Protein AF-A0A8X9ADT1-F1 (afdb_monomer)

Structure (mmCIF, N/CA/C/O backbone):
data_AF-A0A8X9ADT1-F1
#
_entry.id   AF-A0A8X9ADT1-F1
#
loop_
_atom_site.group_PDB
_atom_site.id
_atom_site.type_symbol
_atom_site.label_atom_id
_atom_site.label_alt_id
_atom_site.label_comp_id
_atom_site.label_asym_id
_atom_site.label_entity_id
_atom_site.label_seq_id
_atom_site.pdbx_PDB_ins_code
_atom_site.Cartn_x
_atom_site.Cartn_y
_atom_site.Cartn_z
_atom_site.occupancy
_atom_site.B_iso_or_equiv
_atom_site.auth_seq_id
_atom_site.auth_comp_id
_atom_site.auth_asym_id
_atom_site.auth_atom_id
_atom_site.pdbx_PDB_model_num
ATOM 1 N N . MET A 1 1 ? -5.779 -5.526 12.006 1.00 94.25 1 MET A N 1
ATOM 2 C CA . MET A 1 1 ? -5.711 -5.782 10.552 1.00 94.25 1 MET A CA 1
ATOM 3 C C . MET A 1 1 ? -4.322 -5.422 10.062 1.00 94.25 1 MET A C 1
ATOM 5 O O . MET A 1 1 ? -3.816 -4.389 10.478 1.00 94.25 1 MET A O 1
ATOM 9 N N . ILE A 1 2 ? -3.731 -6.243 9.190 1.00 95.69 2 ILE A N 1
ATOM 10 C CA . ILE A 1 2 ? -2.419 -5.974 8.592 1.00 95.69 2 ILE A CA 1
ATOM 11 C C . ILE A 1 2 ? -2.561 -5.858 7.068 1.00 95.69 2 ILE A C 1
ATOM 13 O O . ILE A 1 2 ? -2.867 -6.837 6.391 1.00 95.69 2 ILE A O 1
ATOM 17 N N . ASN A 1 3 ? -2.313 -4.667 6.529 1.00 94.44 3 ASN A N 1
ATOM 18 C CA . ASN A 1 3 ? -2.196 -4.401 5.098 1.00 94.44 3 ASN A CA 1
ATOM 19 C C . ASN A 1 3 ? -0.755 -4.666 4.642 1.00 94.44 3 ASN A C 1
ATOM 21 O O . ASN A 1 3 ? 0.073 -3.756 4.609 1.00 94.44 3 ASN A O 1
ATOM 25 N N . ASN A 1 4 ? -0.453 -5.922 4.309 1.00 93.25 4 ASN A N 1
ATOM 26 C CA . ASN A 1 4 ? 0.884 -6.327 3.857 1.00 93.25 4 ASN A CA 1
ATOM 27 C C . ASN A 1 4 ? 0.979 -6.612 2.350 1.00 93.25 4 ASN A C 1
ATOM 29 O O . ASN A 1 4 ? 2.075 -6.599 1.794 1.00 93.25 4 ASN A O 1
ATOM 33 N N . ALA A 1 5 ? -0.144 -6.889 1.682 1.00 92.50 5 ALA A N 1
ATOM 34 C CA . ALA A 1 5 ? -0.134 -7.217 0.261 1.00 92.50 5 ALA A CA 1
ATOM 35 C C . ALA A 1 5 ? 0.492 -6.079 -0.562 1.00 92.50 5 ALA A C 1
ATOM 37 O O . ALA A 1 5 ? 0.149 -4.908 -0.393 1.00 92.50 5 ALA A O 1
ATOM 38 N N . GLY A 1 6 ? 1.418 -6.429 -1.454 1.00 90.56 6 GLY A N 1
ATOM 39 C CA . GLY A 1 6 ? 2.051 -5.470 -2.345 1.00 90.56 6 GLY A CA 1
ATOM 40 C C . GLY A 1 6 ? 2.839 -6.124 -3.477 1.00 90.56 6 GLY A C 1
ATOM 41 O O . GLY A 1 6 ? 3.278 -7.266 -3.365 1.00 90.56 6 GLY A O 1
ATOM 42 N N . VAL A 1 7 ? 3.016 -5.390 -4.575 1.00 92.06 7 VAL A N 1
ATOM 43 C CA . VAL A 1 7 ? 3.737 -5.815 -5.782 1.00 92.06 7 VAL A CA 1
ATOM 44 C C . VAL A 1 7 ? 4.761 -4.758 -6.206 1.00 92.06 7 VAL A C 1
ATOM 46 O O . VAL A 1 7 ? 4.452 -3.568 -6.236 1.00 92.06 7 VAL A O 1
ATOM 49 N N . GLY A 1 8 ? 5.980 -5.204 -6.538 1.00 82.25 8 GLY A N 1
ATOM 50 C CA . GLY A 1 8 ? 7.114 -4.347 -6.933 1.00 82.25 8 GLY A CA 1
ATOM 51 C C . GLY A 1 8 ? 7.228 -4.039 -8.432 1.00 82.25 8 GLY A C 1
ATOM 52 O O . GLY A 1 8 ? 7.910 -3.093 -8.803 1.00 82.25 8 GLY A O 1
ATOM 53 N N . GLY A 1 9 ? 6.524 -4.800 -9.284 1.00 79.44 9 GLY A N 1
ATOM 54 C CA . GLY A 1 9 ? 6.567 -4.705 -10.757 1.00 79.44 9 GLY A CA 1
ATOM 55 C C . GLY A 1 9 ? 7.970 -4.763 -11.352 1.00 79.44 9 GLY A C 1
ATOM 56 O O . GLY A 1 9 ? 8.820 -5.479 -10.830 1.00 79.44 9 GLY A O 1
ATOM 57 N N . SER A 1 10 ? 8.170 -4.112 -12.496 1.00 76.19 10 SER A N 1
ATOM 58 C CA . SER A 1 10 ? 9.420 -4.174 -13.247 1.00 76.19 10 SER A CA 1
ATOM 59 C C . SER A 1 10 ? 10.490 -3.272 -12.628 1.00 76.19 10 SER A C 1
ATOM 61 O O . SER A 1 10 ? 10.200 -2.240 -12.020 1.00 76.19 10 SER A O 1
ATOM 63 N N . ASN A 1 11 ? 11.760 -3.623 -12.846 1.00 76.31 11 ASN A N 1
ATOM 64 C CA . ASN A 1 11 ? 12.912 -2.819 -12.425 1.00 76.31 11 ASN A CA 1
ATOM 65 C C . ASN A 1 11 ? 13.149 -1.590 -13.334 1.00 76.31 11 ASN A C 1
ATOM 67 O O . ASN A 1 11 ? 14.279 -1.125 -13.486 1.00 76.31 11 ASN A O 1
ATOM 71 N N . GLN A 1 12 ? 12.099 -1.067 -13.976 1.00 81.69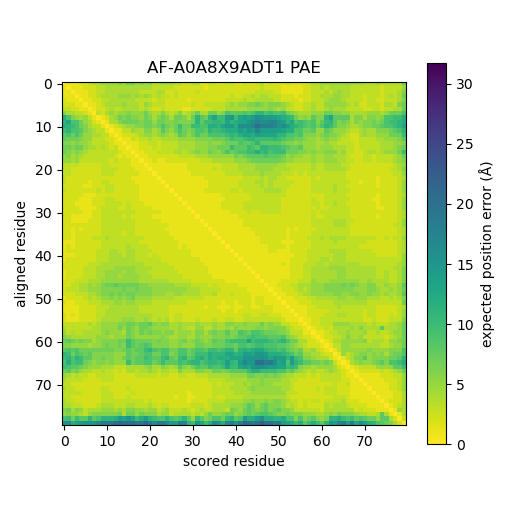 12 GLN A N 1
ATOM 72 C CA . GLN A 1 12 ? 12.188 0.111 -14.828 1.00 81.69 12 GLN A CA 1
ATOM 73 C C . GLN A 1 12 ? 12.272 1.378 -13.972 1.00 81.69 12 GLN A C 1
ATOM 75 O O . GLN A 1 12 ? 11.281 1.869 -13.432 1.00 81.69 12 GLN A O 1
ATOM 80 N N . LEU A 1 13 ? 13.483 1.917 -13.862 1.00 82.88 13 LEU A N 1
ATOM 81 C CA . LEU A 1 13 ? 13.749 3.131 -13.092 1.00 82.88 13 LEU A CA 1
ATOM 82 C C . LEU A 1 13 ? 13.427 4.410 -13.874 1.00 82.88 13 LEU A C 1
ATOM 84 O O . LEU A 1 13 ? 13.244 5.458 -13.268 1.00 82.88 13 LEU A O 1
ATOM 88 N N . LYS A 1 14 ? 13.349 4.350 -15.211 1.00 86.44 14 LYS A N 1
ATOM 89 C CA . LYS A 1 14 ? 13.065 5.525 -16.044 1.00 86.44 14 LYS A CA 1
ATOM 90 C C . LYS A 1 14 ? 11.567 5.684 -16.266 1.00 86.44 14 LYS A C 1
ATOM 92 O O . LYS A 1 14 ? 10.934 4.792 -16.824 1.00 86.44 14 LYS A O 1
ATOM 97 N N . ILE A 1 15 ? 11.030 6.865 -15.959 1.00 87.19 15 ILE A N 1
ATOM 98 C CA . ILE A 1 15 ? 9.604 7.173 -16.150 1.00 87.19 15 ILE A CA 1
ATOM 99 C C . ILE A 1 15 ? 9.105 6.906 -17.577 1.00 87.19 15 ILE A C 1
ATOM 101 O O . ILE A 1 15 ? 8.018 6.368 -17.752 1.00 87.19 15 ILE A O 1
ATOM 105 N N . VAL A 1 16 ? 9.923 7.205 -18.591 1.00 91.12 16 VAL A N 1
ATOM 106 C CA . VAL A 1 16 ? 9.572 7.019 -20.011 1.00 91.12 16 VAL A CA 1
ATOM 107 C C . VAL A 1 16 ? 9.355 5.556 -20.401 1.00 91.12 16 VAL A C 1
ATOM 109 O O . VAL A 1 16 ? 8.695 5.284 -21.396 1.00 91.12 16 VAL A O 1
ATOM 112 N N . GLY A 1 17 ? 9.912 4.612 -19.639 1.00 87.00 17 GLY A N 1
ATOM 113 C CA . GLY A 1 17 ? 9.736 3.181 -19.877 1.00 87.00 17 GLY A CA 1
ATOM 114 C C . GLY A 1 17 ? 8.613 2.555 -19.053 1.00 87.00 17 GLY A C 1
ATOM 115 O O . GLY A 1 17 ? 8.342 1.366 -19.216 1.00 87.00 17 GLY A O 1
ATOM 116 N N . THR A 1 1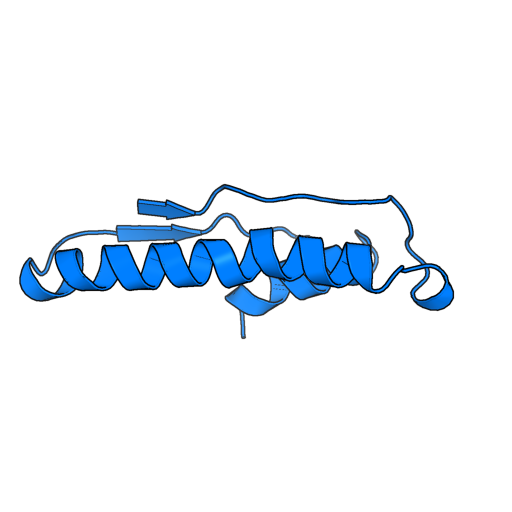8 ? 7.990 3.307 -18.143 1.00 88.44 18 THR A N 1
ATOM 117 C CA . THR A 1 18 ? 6.941 2.787 -17.263 1.00 88.44 18 THR A CA 1
ATOM 118 C C . THR A 1 18 ? 5.642 2.639 -18.040 1.00 88.44 18 THR A C 1
ATOM 120 O O . THR A 1 18 ? 5.047 3.621 -18.483 1.00 88.44 18 THR A O 1
ATOM 123 N N . GLN A 1 19 ? 5.156 1.407 -18.168 1.00 91.06 19 GLN A N 1
ATOM 124 C CA . GLN A 1 19 ? 3.860 1.157 -18.788 1.00 91.06 19 GLN A CA 1
ATOM 125 C C . GLN A 1 19 ? 2.719 1.585 -17.859 1.00 91.06 19 GLN A C 1
ATOM 127 O O . GLN A 1 19 ? 2.718 1.285 -16.664 1.00 91.06 19 GLN A O 1
ATOM 132 N N . LEU A 1 20 ? 1.691 2.225 -18.424 1.00 92.62 20 LEU A N 1
ATOM 133 C CA . LEU A 1 20 ? 0.515 2.659 -17.663 1.00 92.62 20 LEU A CA 1
ATOM 134 C C . LEU A 1 20 ? -0.209 1.487 -16.981 1.00 92.62 20 LEU A C 1
ATOM 136 O O . LEU A 1 20 ? -0.714 1.634 -15.871 1.00 92.62 20 LEU A O 1
ATOM 140 N N . SER A 1 21 ? -0.260 0.326 -17.634 1.00 93.25 21 SER A N 1
ATOM 141 C CA . SER A 1 21 ? -0.853 -0.897 -17.081 1.00 93.25 21 SER A CA 1
ATOM 142 C C . SER A 1 21 ? -0.134 -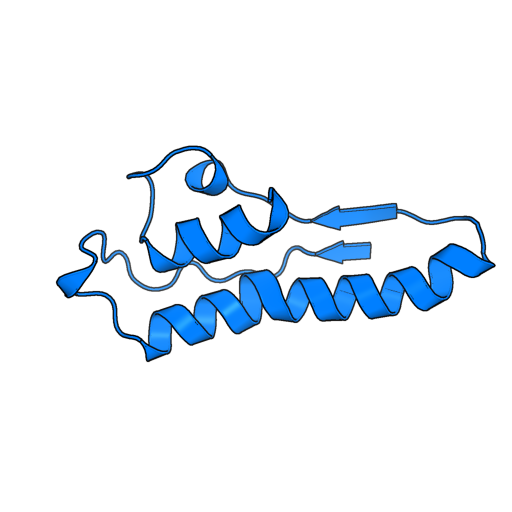1.359 -15.813 1.00 93.25 21 SER A C 1
ATOM 144 O O . SER A 1 21 ? -0.778 -1.735 -14.835 1.00 93.25 21 SER A O 1
ATOM 146 N N . GLU A 1 22 ? 1.195 -1.280 -15.799 1.00 90.88 22 GLU A N 1
ATOM 147 C CA . GLU A 1 22 ? 2.008 -1.627 -14.640 1.00 90.88 22 GLU A CA 1
ATOM 148 C C . GLU A 1 22 ? 1.792 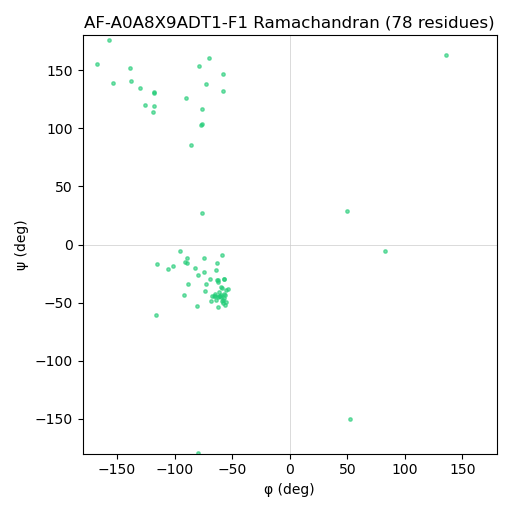-0.641 -13.492 1.00 90.88 22 GLU A C 1
ATOM 150 O O . GLU A 1 22 ? 1.579 -1.068 -12.356 1.00 90.88 22 GLU A O 1
ATOM 155 N N . PHE A 1 23 ? 1.770 0.660 -13.798 1.00 92.12 23 PHE A N 1
ATOM 156 C CA . PHE A 1 23 ? 1.464 1.701 -12.820 1.00 92.12 23 PHE A CA 1
ATOM 157 C C . PHE A 1 23 ? 0.102 1.470 -12.159 1.00 92.12 23 PHE A C 1
ATOM 159 O O . PHE A 1 23 ? 0.014 1.400 -10.934 1.00 92.12 23 PHE A O 1
ATOM 166 N N . LYS A 1 24 ? -0.949 1.277 -12.967 1.00 94.75 24 LYS A N 1
ATOM 167 C CA . LYS A 1 24 ? -2.306 1.012 -12.472 1.00 94.75 24 LYS A CA 1
ATOM 168 C C . LYS A 1 24 ? -2.347 -0.230 -11.594 1.00 94.75 24 LYS A C 1
ATOM 170 O O . LYS A 1 24 ? -2.820 -0.150 -10.471 1.00 94.75 24 LYS A O 1
ATOM 175 N N . ARG A 1 25 ? -1.745 -1.337 -12.042 1.00 94.44 25 ARG A N 1
ATOM 176 C CA . ARG A 1 25 ? -1.686 -2.578 -11.260 1.00 94.44 25 ARG A CA 1
ATOM 177 C C . ARG A 1 25 ? -1.035 -2.374 -9.889 1.00 94.44 25 ARG A C 1
ATOM 179 O O . ARG A 1 25 ? -1.516 -2.925 -8.903 1.00 94.44 25 ARG A O 1
ATOM 186 N N . MET A 1 26 ? 0.058 -1.612 -9.810 1.00 92.69 26 MET A N 1
ATOM 187 C CA . MET A 1 26 ? 0.696 -1.313 -8.524 1.00 92.69 26 MET A CA 1
ATOM 188 C C . MET A 1 26 ? -0.189 -0.461 -7.627 1.00 92.69 26 MET A C 1
ATOM 190 O O . MET A 1 26 ? -0.296 -0.756 -6.442 1.00 92.69 26 MET A O 1
ATOM 194 N N . VAL A 1 27 ? -0.819 0.580 -8.171 1.00 94.25 27 VAL A N 1
ATOM 195 C CA . VAL A 1 27 ? -1.735 1.438 -7.411 1.00 94.25 27 VAL A CA 1
ATOM 196 C C . VAL A 1 27 ? -2.937 0.634 -6.912 1.00 94.25 27 VAL A C 1
ATOM 198 O O . VAL A 1 27 ? -3.269 0.707 -5.730 1.00 94.25 27 VAL A O 1
ATOM 201 N N . ASP A 1 28 ? -3.533 -0.193 -7.766 1.00 96.19 28 ASP A N 1
ATOM 202 C CA . ASP A 1 28 ? -4.695 -1.010 -7.421 1.00 96.19 28 ASP A CA 1
ATOM 203 C C . ASP A 1 28 ? -4.387 -1.974 -6.267 1.00 96.19 28 ASP A C 1
ATOM 205 O O . ASP A 1 28 ? -5.169 -2.096 -5.325 1.00 96.19 28 ASP A O 1
ATOM 209 N N . VAL A 1 29 ? -3.221 -2.626 -6.288 1.00 94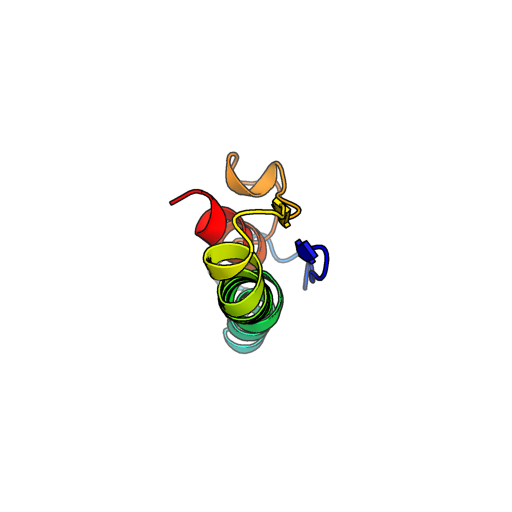.81 29 VAL A N 1
ATOM 210 C CA . VAL A 1 29 ? -2.837 -3.585 -5.241 1.00 94.81 29 VAL A CA 1
ATOM 211 C C . VAL A 1 29 ? -2.303 -2.887 -3.988 1.00 94.81 29 VAL A C 1
ATOM 213 O O . VAL A 1 29 ? -2.780 -3.148 -2.885 1.00 94.81 29 VAL A O 1
ATOM 216 N N . ASN A 1 30 ? -1.310 -2.008 -4.138 1.00 94.62 30 ASN A N 1
ATOM 217 C CA . ASN A 1 30 ? -0.537 -1.468 -3.015 1.00 94.62 30 ASN A CA 1
ATOM 218 C C . ASN A 1 30 ? -1.271 -0.341 -2.276 1.00 94.62 30 ASN A C 1
ATOM 220 O O . ASN A 1 30 ? -0.985 -0.110 -1.099 1.00 94.62 30 ASN A O 1
ATOM 224 N N . LEU A 1 31 ? -2.177 0.368 -2.960 1.00 94.06 31 LEU A N 1
ATOM 225 C CA . LEU A 1 31 ? -2.893 1.523 -2.419 1.00 94.06 31 LEU A CA 1
ATOM 226 C C . LEU A 1 31 ? -4.398 1.255 -2.327 1.00 94.06 31 LEU A C 1
ATOM 228 O O . LEU A 1 31 ? -4.947 1.238 -1.229 1.00 94.06 31 LEU A O 1
ATOM 232 N N . VAL A 1 32 ? -5.075 0.988 -3.446 1.00 96.25 32 VAL A N 1
ATOM 233 C CA . VAL A 1 32 ? -6.542 0.830 -3.451 1.00 96.25 32 VAL A CA 1
ATOM 234 C C . VAL A 1 32 ? -6.970 -0.390 -2.632 1.00 96.25 32 VAL A C 1
ATOM 236 O O . VAL A 1 32 ? -7.878 -0.288 -1.808 1.00 96.25 32 VAL A O 1
ATOM 239 N N . GLY A 1 33 ? -6.293 -1.529 -2.789 1.00 95.75 33 GLY A N 1
ATOM 240 C CA . GLY A 1 33 ? -6.594 -2.752 -2.045 1.00 95.75 33 GLY A CA 1
ATOM 241 C C . GLY A 1 33 ? -6.484 -2.563 -0.531 1.00 95.75 33 GLY A C 1
ATOM 242 O O . GLY A 1 33 ? -7.412 -2.890 0.213 1.00 95.75 33 GLY A O 1
ATOM 243 N N . ALA A 1 34 ? -5.388 -1.962 -0.069 1.00 94.56 34 ALA A N 1
ATOM 244 C CA . ALA A 1 34 ? -5.208 -1.663 1.347 1.00 94.56 34 ALA A CA 1
ATOM 245 C C . ALA A 1 34 ? -6.166 -0.556 1.843 1.00 94.56 34 ALA A C 1
ATOM 247 O O . ALA A 1 34 ? -6.620 -0.621 2.985 1.00 94.56 34 ALA A O 1
ATOM 248 N N . PHE A 1 35 ? -6.580 0.397 0.996 1.00 95.62 35 PHE A N 1
ATOM 249 C CA . PHE A 1 35 ? -7.622 1.379 1.339 1.00 95.62 35 PHE A CA 1
ATOM 250 C C . PHE A 1 35 ? -8.971 0.708 1.582 1.00 95.62 35 PHE A C 1
ATOM 252 O O . PHE A 1 35 ? -9.619 0.964 2.600 1.00 95.62 35 PHE A O 1
ATOM 259 N N . LEU A 1 36 ? -9.382 -0.190 0.686 1.00 97.19 36 LEU A N 1
ATOM 260 C CA . LEU A 1 36 ? -10.622 -0.947 0.835 1.00 97.19 36 LEU A CA 1
ATOM 261 C C . LEU A 1 36 ? -10.587 -1.819 2.090 1.00 97.19 36 LEU A C 1
ATOM 263 O O . LEU A 1 36 ? -11.544 -1.825 2.866 1.00 97.19 36 LEU A O 1
ATOM 267 N N . GLY A 1 37 ? -9.468 -2.500 2.330 1.00 95.75 37 GLY A N 1
ATOM 268 C CA . GLY A 1 37 ? -9.270 -3.284 3.538 1.00 95.75 37 GLY A CA 1
ATOM 269 C C . GLY A 1 37 ? -9.403 -2.436 4.812 1.00 95.75 37 GLY A C 1
ATOM 270 O O . GLY A 1 37 ? -10.211 -2.763 5.683 1.00 95.75 37 GLY A O 1
ATOM 271 N N . THR A 1 38 ? -8.701 -1.300 4.882 1.00 96.56 38 THR A N 1
ATOM 272 C CA . THR A 1 38 ? -8.804 -0.337 5.992 1.00 96.56 38 THR A CA 1
ATOM 273 C C . THR A 1 38 ? -10.237 0.149 6.187 1.00 96.56 38 THR A C 1
ATOM 275 O O . THR A 1 38 ? -10.738 0.133 7.309 1.00 96.56 38 THR A O 1
ATOM 278 N N . LYS A 1 39 ? -10.937 0.519 5.106 1.00 97.31 39 LYS A N 1
ATOM 279 C CA . LYS A 1 39 ? -12.343 0.948 5.145 1.00 97.31 39 LYS A CA 1
ATOM 280 C C 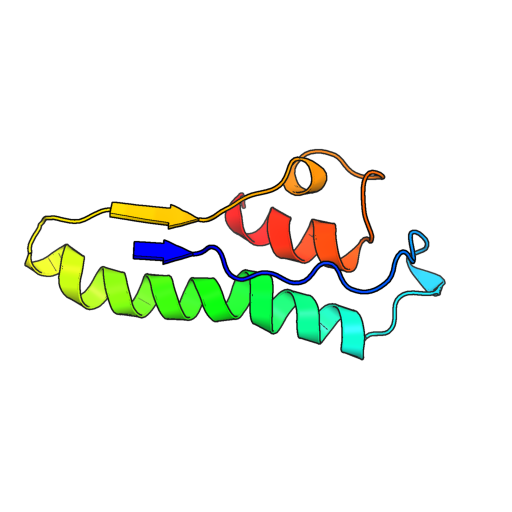. LYS A 1 39 ? -13.242 -0.115 5.777 1.00 97.31 39 LYS A C 1
ATOM 282 O O . LYS A 1 39 ? -14.117 0.217 6.576 1.00 97.31 39 LYS A O 1
ATOM 287 N N . HIS A 1 40 ? -13.052 -1.384 5.426 1.00 98.00 40 HIS A N 1
ATOM 288 C CA . HIS A 1 40 ? -13.855 -2.477 5.968 1.00 98.00 40 HIS A CA 1
ATOM 289 C C . HIS A 1 40 ? -13.498 -2.813 7.418 1.00 98.00 40 HIS A C 1
ATOM 291 O O . HIS A 1 40 ? -14.409 -3.008 8.221 1.00 98.00 40 HIS A O 1
ATOM 297 N N . ALA A 1 41 ? -12.215 -2.807 7.787 1.00 97.75 41 ALA A N 1
ATOM 298 C CA . ALA A 1 41 ? -11.812 -3.005 9.178 1.00 97.75 41 ALA A CA 1
ATOM 299 C C . ALA A 1 41 ? -12.288 -1.866 10.088 1.00 97.75 41 ALA A C 1
ATOM 301 O O . ALA A 1 41 ? -12.825 -2.130 11.162 1.00 97.75 41 ALA A O 1
ATOM 302 N N . ALA A 1 42 ? -12.177 -0.612 9.640 1.00 97.31 42 ALA A N 1
ATOM 303 C CA . ALA A 1 42 ? -12.622 0.556 10.396 1.00 97.31 42 ALA A CA 1
ATOM 304 C C . ALA A 1 42 ? -14.123 0.499 10.729 1.00 97.31 42 ALA A C 1
ATOM 306 O O . ALA A 1 42 ? -14.510 0.831 11.845 1.00 97.31 42 ALA A O 1
ATOM 307 N N . ARG A 1 43 ? -14.967 -0.001 9.812 1.00 98.12 43 ARG A N 1
ATOM 308 C CA . ARG A 1 43 ? -16.410 -0.192 10.067 1.00 98.12 43 ARG A CA 1
ATOM 309 C C . ARG A 1 43 ? -16.706 -1.089 11.271 1.00 98.12 43 ARG A C 1
ATOM 311 O O . ARG A 1 43 ? -17.739 -0.904 11.901 1.00 98.12 43 ARG A O 1
ATOM 318 N N . VAL A 1 44 ? -15.830 -2.047 11.573 1.00 98.25 44 VAL A N 1
ATOM 319 C CA . VAL A 1 44 ? -15.979 -2.969 12.710 1.00 98.25 44 VAL A CA 1
ATOM 320 C C . VAL A 1 44 ? -15.278 -2.427 13.955 1.00 98.25 44 VAL A C 1
ATOM 322 O O . VAL A 1 44 ? -15.843 -2.463 15.043 1.00 98.25 44 VAL A O 1
ATOM 325 N N . MET A 1 45 ? -14.065 -1.892 13.796 1.00 98.44 45 MET A N 1
ATOM 326 C CA . MET A 1 45 ? -13.225 -1.443 14.912 1.00 98.44 45 MET A CA 1
ATOM 327 C C . MET A 1 45 ? -13.731 -0.153 15.569 1.00 98.44 45 MET A C 1
ATOM 329 O O . MET A 1 45 ? -13.610 -0.010 16.782 1.00 98.44 45 MET A O 1
ATOM 333 N N . ILE A 1 46 ? -14.324 0.774 14.801 1.00 98.06 46 ILE A N 1
ATOM 334 C CA . ILE A 1 46 ? -14.828 2.049 15.340 1.00 98.06 46 ILE A CA 1
ATOM 335 C C . ILE A 1 46 ? -15.948 1.816 16.372 1.00 98.0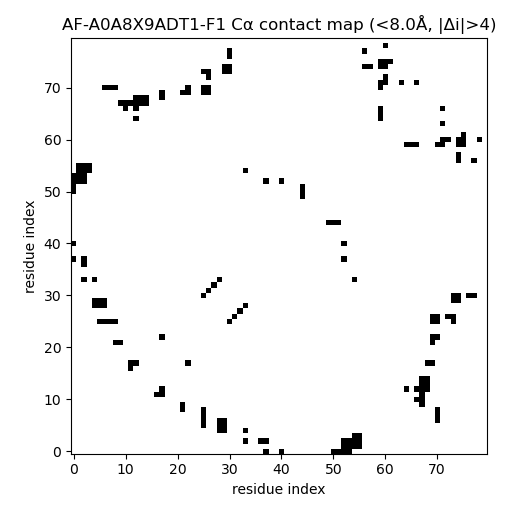6 46 ILE A C 1
ATOM 337 O O . ILE A 1 46 ? -15.790 2.283 17.500 1.00 98.06 46 ILE A O 1
ATOM 341 N N . PRO A 1 47 ? -17.037 1.071 16.072 1.00 98.31 47 PRO A N 1
ATOM 342 C CA . PRO A 1 47 ? -18.069 0.781 17.072 1.00 98.31 47 PRO A CA 1
ATOM 343 C C . PRO A 1 47 ? -17.554 -0.019 18.271 1.00 98.31 47 PRO A C 1
ATOM 345 O O . PRO A 1 47 ? -18.037 0.165 19.381 1.00 98.31 47 PRO A O 1
ATOM 348 N N . GLN A 1 48 ? -16.570 -0.898 18.05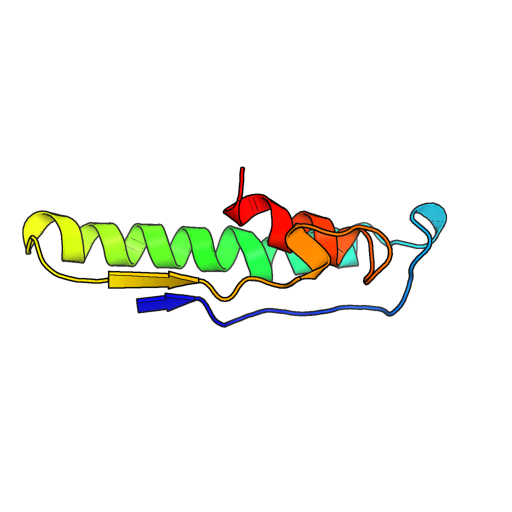6 1.00 98.12 48 GLN A N 1
ATOM 349 C CA . GLN A 1 48 ? -15.954 -1.692 19.122 1.00 98.12 48 GLN A CA 1
ATOM 350 C C . GLN A 1 48 ? -15.003 -0.883 20.013 1.00 98.12 48 GLN A C 1
ATOM 352 O O . GLN A 1 48 ? -14.563 -1.401 21.036 1.00 98.12 48 GLN A O 1
ATOM 357 N N . GLN A 1 49 ? -14.653 0.348 19.616 1.00 97.38 49 GLN A N 1
ATOM 358 C CA . GLN A 1 49 ? -13.636 1.184 20.265 1.00 97.38 49 GLN A CA 1
ATOM 359 C C . GLN A 1 49 ? -12.312 0.439 20.508 1.00 97.38 49 GLN A C 1
ATOM 361 O O . GLN A 1 49 ? -11.576 0.723 21.450 1.00 97.38 49 GLN A O 1
ATOM 366 N N . SER A 1 50 ? -12.018 -0.546 19.659 1.00 97.81 50 SER A N 1
ATOM 367 C CA . SER A 1 50 ? -10.901 -1.464 19.832 1.00 97.81 50 SER A CA 1
ATOM 368 C C . SER A 1 50 ? -10.446 -2.002 18.484 1.00 97.81 50 SER A C 1
ATOM 370 O O . SER A 1 50 ? -11.248 -2.324 17.605 1.00 97.81 50 SER A O 1
ATOM 372 N N . GLY A 1 51 ? -9.130 -2.094 18.320 1.00 96.94 51 GLY A N 1
ATOM 373 C CA . GLY A 1 51 ? -8.488 -2.592 17.114 1.00 96.94 51 GLY A CA 1
ATOM 374 C C . GLY A 1 51 ? -7.312 -1.730 16.678 1.00 96.94 51 GLY A C 1
ATOM 375 O O . GLY A 1 51 ? -7.146 -0.588 17.093 1.00 96.94 51 GLY A O 1
ATOM 376 N N . SER A 1 52 ? -6.478 -2.306 15.819 1.00 97.50 52 SER A N 1
ATOM 377 C CA . SER A 1 52 ? -5.354 -1.619 15.189 1.00 97.50 52 SER A CA 1
ATOM 378 C C . SER A 1 52 ? -5.271 -2.016 13.719 1.00 97.50 52 SER A C 1
ATOM 380 O O . SER A 1 52 ? -5.510 -3.179 13.361 1.00 97.50 52 SER A O 1
ATOM 382 N N . ILE A 1 53 ? -4.955 -1.045 12.866 1.00 96.50 53 ILE A N 1
ATOM 383 C CA . ILE A 1 53 ? -4.730 -1.223 11.432 1.00 96.50 53 ILE A CA 1
ATOM 384 C C . ILE A 1 53 ? -3.283 -0.820 11.156 1.00 96.50 53 ILE A C 1
ATOM 386 O O . ILE A 1 53 ? -2.899 0.317 11.408 1.00 96.50 53 ILE A O 1
ATOM 390 N N . ILE A 1 54 ? -2.485 -1.761 10.655 1.00 95.19 54 ILE A N 1
ATOM 391 C CA . ILE A 1 54 ? -1.063 -1.561 10.358 1.00 95.19 54 ILE A CA 1
ATOM 392 C C . ILE A 1 54 ? -0.856 -1.772 8.861 1.00 95.19 54 ILE A C 1
ATOM 394 O O . ILE A 1 54 ? -1.305 -2.781 8.317 1.00 95.19 54 ILE A O 1
ATOM 398 N N . THR A 1 55 ? -0.157 -0.847 8.204 1.00 92.94 55 THR A N 1
ATOM 399 C CA . THR A 1 55 ? 0.159 -0.920 6.771 1.00 92.94 55 THR A CA 1
ATOM 400 C C . THR A 1 55 ? 1.664 -0.991 6.555 1.00 92.94 55 THR A C 1
ATOM 402 O O . THR A 1 55 ? 2.416 -0.178 7.088 1.00 92.94 55 THR A O 1
ATOM 405 N N . THR A 1 56 ? 2.113 -1.953 5.744 1.00 91.19 56 THR A N 1
ATOM 406 C CA . THR A 1 56 ? 3.533 -2.134 5.425 1.00 91.19 56 THR A CA 1
ATOM 407 C C . THR A 1 56 ? 3.999 -1.081 4.412 1.00 91.19 56 THR A C 1
ATOM 409 O O . THR A 1 56 ? 3.731 -1.171 3.204 1.00 91.19 56 THR A O 1
ATOM 412 N N . ALA A 1 57 ? 4.729 -0.083 4.912 1.00 86.19 57 ALA A N 1
ATOM 413 C CA . ALA A 1 57 ? 5.398 0.941 4.113 1.00 86.19 57 ALA A CA 1
ATOM 414 C C . ALA A 1 57 ? 6.730 0.443 3.511 1.00 86.19 57 ALA A C 1
ATOM 416 O O . ALA A 1 57 ? 7.138 -0.703 3.691 1.00 86.19 57 ALA A O 1
ATOM 417 N N . SER A 1 58 ? 7.418 1.312 2.767 1.00 84.94 58 SER A N 1
ATOM 418 C CA . SER A 1 58 ? 8.764 1.060 2.233 1.00 84.94 58 SER A CA 1
ATOM 419 C C . SER A 1 58 ? 9.636 2.311 2.348 1.00 84.94 58 SER A C 1
ATOM 421 O O . SER A 1 58 ? 9.115 3.420 2.256 1.00 84.94 58 SER A O 1
ATOM 423 N N . ALA A 1 59 ? 10.959 2.159 2.458 1.00 83.88 59 ALA A N 1
ATOM 424 C CA . ALA A 1 59 ? 11.904 3.281 2.376 1.00 83.88 59 ALA A CA 1
ATOM 425 C C . ALA A 1 59 ? 11.764 4.069 1.056 1.00 83.88 59 ALA A C 1
ATOM 427 O O . ALA A 1 59 ? 11.906 5.288 1.034 1.00 83.88 59 ALA A O 1
ATOM 428 N N . CYS A 1 60 ? 11.356 3.389 -0.020 1.00 82.44 60 CYS A N 1
ATOM 429 C CA . CYS A 1 60 ? 11.059 4.003 -1.316 1.00 82.44 60 CYS A CA 1
ATOM 430 C C . CYS A 1 60 ? 9.883 4.994 -1.276 1.00 82.44 60 CYS A C 1
ATOM 432 O O . CYS A 1 60 ? 9.700 5.763 -2.213 1.00 82.44 60 CYS A O 1
ATOM 434 N N . SER A 1 61 ? 9.073 4.965 -0.212 1.00 75.06 61 SER A N 1
ATOM 435 C CA . SER A 1 61 ? 7.991 5.935 -0.008 1.00 75.06 61 SER A CA 1
ATOM 436 C C . SER A 1 61 ? 8.538 7.286 0.429 1.00 75.06 61 SER A C 1
ATOM 438 O O . SER A 1 61 ? 7.860 8.271 0.235 1.00 75.06 61 SER A O 1
ATOM 440 N N . VAL A 1 62 ? 9.728 7.374 1.020 1.00 81.25 62 VAL A N 1
ATOM 441 C CA . VAL A 1 62 ? 10.279 8.648 1.524 1.00 81.25 62 VAL A CA 1
ATOM 442 C C . VAL A 1 62 ? 11.538 9.081 0.777 1.00 81.25 62 VAL A C 1
ATOM 444 O O . VAL A 1 62 ? 11.912 10.247 0.824 1.00 81.25 62 VAL A O 1
ATOM 447 N N . MET A 1 63 ? 12.172 8.160 0.048 1.00 78.44 63 MET A N 1
ATOM 448 C CA . MET A 1 63 ? 13.373 8.413 -0.742 1.00 78.44 63 MET A CA 1
ATOM 449 C C . MET A 1 63 ? 13.164 7.987 -2.197 1.00 78.44 63 MET A C 1
ATOM 451 O O . MET A 1 63 ? 12.911 6.817 -2.495 1.00 78.44 63 MET A O 1
ATOM 455 N N . GLY A 1 64 ? 13.287 8.951 -3.112 1.00 72.75 64 GLY A N 1
ATOM 456 C CA . GLY A 1 64 ? 13.272 8.703 -4.553 1.00 72.75 64 GLY A CA 1
ATOM 457 C C . GLY A 1 64 ? 14.533 7.977 -5.037 1.00 72.75 64 GLY A C 1
ATOM 458 O O . GLY A 1 64 ? 15.562 7.972 -4.369 1.00 72.75 64 GLY A O 1
ATOM 459 N N . GLY A 1 65 ? 14.457 7.350 -6.214 1.00 72.19 65 GLY A N 1
ATOM 460 C CA . GLY A 1 65 ? 15.606 6.699 -6.863 1.00 72.19 65 GLY A CA 1
ATOM 461 C C . GLY A 1 65 ? 15.934 5.282 -6.376 1.00 72.19 65 GLY A C 1
ATOM 462 O O . GLY A 1 65 ? 16.774 4.621 -6.974 1.00 72.19 65 GLY A O 1
ATOM 463 N N . MET A 1 66 ? 15.249 4.782 -5.343 1.00 74.75 66 MET A N 1
ATOM 464 C CA . MET A 1 66 ? 15.450 3.423 -4.812 1.00 74.75 66 MET A CA 1
ATOM 465 C C . MET A 1 66 ? 14.574 2.350 -5.480 1.00 74.75 66 MET A C 1
ATOM 467 O O . MET A 1 66 ? 14.768 1.160 -5.250 1.00 74.75 66 MET A O 1
ATOM 471 N N . SER A 1 67 ? 13.581 2.754 -6.275 1.00 83.44 67 SER A N 1
ATOM 472 C CA . SER A 1 67 ? 12.645 1.849 -6.954 1.00 83.44 67 SER A CA 1
ATOM 473 C C . SER A 1 67 ? 12.022 2.520 -8.176 1.00 83.44 67 SER A C 1
ATOM 475 O O . SER A 1 67 ? 12.259 3.704 -8.429 1.00 83.44 67 SER A O 1
ATOM 477 N N . SER A 1 68 ? 11.209 1.771 -8.924 1.00 87.25 68 SER A N 1
ATOM 478 C CA . SER A 1 68 ? 10.420 2.332 -10.018 1.00 87.25 68 SER A CA 1
ATOM 479 C C . SER A 1 68 ? 9.492 3.443 -9.517 1.00 87.25 68 SER A C 1
ATOM 481 O O . SER A 1 68 ? 8.960 3.392 -8.404 1.00 87.25 68 SER A O 1
ATOM 483 N N . HIS A 1 69 ? 9.256 4.449 -10.363 1.00 87.38 69 HIS A N 1
ATOM 484 C CA . HIS A 1 69 ? 8.349 5.554 -10.037 1.00 87.38 69 HIS A CA 1
ATOM 485 C C . HIS A 1 69 ? 6.952 5.055 -9.653 1.00 87.38 69 HIS A C 1
ATOM 487 O O . HIS A 1 69 ? 6.358 5.562 -8.709 1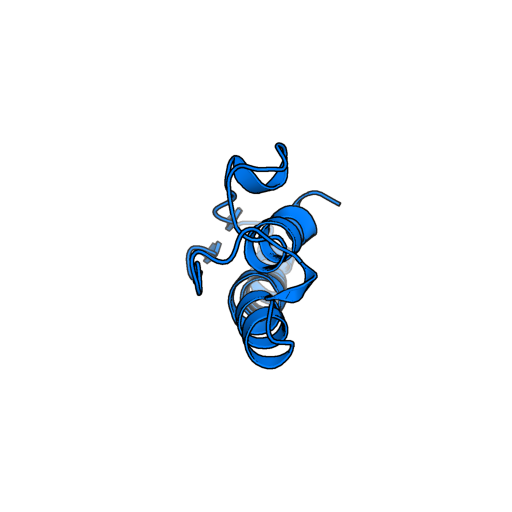.00 87.38 69 HIS A O 1
ATOM 493 N N . ALA A 1 70 ? 6.455 4.020 -10.337 1.00 89.12 70 ALA A N 1
ATOM 494 C CA . ALA A 1 70 ? 5.170 3.406 -10.030 1.00 89.12 70 ALA A CA 1
ATOM 495 C C . ALA A 1 70 ? 5.122 2.831 -8.607 1.00 89.12 70 ALA A C 1
ATOM 497 O O . ALA A 1 70 ? 4.158 3.068 -7.874 1.00 89.12 70 ALA A O 1
ATOM 498 N N . TYR A 1 71 ? 6.178 2.127 -8.191 1.00 89.06 71 TYR A N 1
ATOM 499 C CA . TYR A 1 71 ? 6.234 1.534 -6.862 1.00 89.06 71 TYR A CA 1
ATOM 500 C C . TYR A 1 71 ? 6.328 2.615 -5.789 1.00 89.06 71 TYR A C 1
ATOM 502 O O . TYR A 1 71 ? 5.517 2.615 -4.858 1.00 89.06 71 TYR A O 1
ATOM 510 N N . ALA A 1 72 ? 7.246 3.572 -5.965 1.00 88.69 72 ALA A N 1
ATOM 511 C CA . ALA A 1 72 ? 7.413 4.709 -5.067 1.00 88.69 72 ALA A CA 1
ATOM 512 C C . ALA A 1 72 ? 6.098 5.487 -4.892 1.00 88.69 72 ALA A C 1
ATOM 514 O O . ALA A 1 72 ? 5.654 5.674 -3.762 1.00 88.69 72 ALA A O 1
ATOM 515 N N . SER A 1 73 ? 5.412 5.843 -5.987 1.00 88.06 73 SER A N 1
ATOM 516 C CA . SER A 1 73 ? 4.108 6.518 -5.938 1.00 88.06 73 SER A CA 1
ATOM 517 C C . SER A 1 73 ? 3.051 5.694 -5.201 1.00 88.06 73 SER A C 1
ATOM 519 O O . SER A 1 73 ? 2.349 6.224 -4.342 1.00 88.06 73 SER A O 1
ATOM 521 N N . SER A 1 74 ? 2.955 4.390 -5.485 1.00 90.62 74 SER A N 1
ATOM 522 C CA . SER A 1 74 ? 1.954 3.519 -4.854 1.00 90.62 74 SER A CA 1
ATOM 523 C C . SER A 1 74 ? 2.137 3.384 -3.336 1.00 90.62 74 SER A C 1
ATOM 525 O O . SER A 1 74 ? 1.163 3.204 -2.610 1.00 90.62 74 SER A O 1
ATOM 527 N N . LYS A 1 75 ? 3.380 3.481 -2.846 1.00 88.75 75 LYS A N 1
ATOM 528 C CA . LYS A 1 75 ? 3.702 3.414 -1.416 1.00 88.75 75 LYS A CA 1
ATOM 529 C C . LYS A 1 75 ? 3.639 4.780 -0.729 1.00 88.75 75 LYS A C 1
ATOM 531 O O . LYS A 1 75 ? 3.215 4.843 0.423 1.00 88.75 75 LYS A O 1
ATOM 536 N N . HIS A 1 76 ? 3.999 5.859 -1.429 1.00 88.06 76 HIS A N 1
ATOM 537 C CA . HIS A 1 76 ? 3.901 7.232 -0.917 1.00 88.06 76 HIS A CA 1
ATOM 538 C C . HIS A 1 76 ? 2.456 7.640 -0.612 1.00 88.06 76 HIS A C 1
ATOM 540 O O . HIS A 1 76 ? 2.229 8.389 0.329 1.00 88.06 76 HIS A O 1
ATOM 546 N N . GLY A 1 77 ? 1.470 7.096 -1.335 1.00 84.69 77 GLY A N 1
ATOM 547 C CA . GLY A 1 77 ? 0.048 7.377 -1.098 1.00 84.69 77 GLY A CA 1
ATOM 548 C C . GLY A 1 77 ? -0.481 7.034 0.305 1.00 84.69 77 GLY A C 1
ATOM 549 O O . GLY A 1 77 ? -1.610 7.388 0.608 1.00 84.69 77 GLY A O 1
ATOM 550 N N . TRP A 1 78 ? 0.302 6.356 1.155 1.00 81.06 78 TRP A N 1
ATOM 551 C CA . TRP A 1 78 ? -0.032 6.106 2.566 1.00 81.06 78 TRP A CA 1
ATOM 552 C C . TRP A 1 78 ? 0.485 7.166 3.545 1.00 81.06 78 TRP A C 1
ATOM 554 O O . TRP A 1 78 ? 0.077 7.157 4.703 1.00 81.06 78 TRP A O 1
ATOM 564 N N . TRP A 1 79 ? 1.420 8.012 3.110 1.00 65.38 79 TRP A N 1
ATOM 565 C CA . TRP A 1 79 ? 2.090 9.009 3.952 1.00 65.38 79 TRP A CA 1
ATOM 566 C C . TRP A 1 79 ? 1.544 10.430 3.767 1.00 65.38 79 TRP A C 1
ATOM 568 O O . TRP A 1 79 ? 1.800 11.273 4.625 1.00 65.38 79 TRP A O 1
ATOM 578 N N . ALA A 1 80 ? 0.842 10.687 2.660 1.00 50.56 80 ALA A N 1
ATOM 579 C CA . ALA A 1 80 ? 0.183 11.956 2.350 1.00 50.56 80 ALA A CA 1
ATOM 580 C C . ALA A 1 80 ? -1.281 11.933 2.805 1.00 50.56 80 ALA A C 1
ATOM 582 O O . ALA A 1 80 ? -1.747 12.980 3.305 1.00 50.56 80 ALA A O 1
#

Foldseek 3Di:
DEAEWFDQPDQDADPVPDDPVRLVVRLCTLPVVLVVVCVVVCVVCVVVVDDDYHYDADPLCVDRPPGHPSNNVSRVNVVD

Sequence (80 aa):
MINNAGVGGSNQLKIVGTQLSEFKRMVDVNLVGAFLGTKHAARVMIPQQSGSIITTASACSVMGGMSSHAYASSKHGWWA

InterPro domains:
  IPR002347 Short-chain dehydrogenase/reductase SDR [PF00106] (1-77)
  IPR036291 NAD(P)-binding domain superfamily [SSF51735] (2-79)

Secondary structure (DSSP, 8-state):
-EE----------SGGG--HHHHHHHHIIIIIIHHHHHHHHHHHHHHHT----EE---GGGTSTTSS-HHHHHHHHTTT-

Mean predicted aligned error: 3.96 Å

Radius of gyration: 14.16 Å; Cα contacts (8 Å, |Δi|>4): 97; chains: 1; bounding box: 34×19×40 Å

Nearest PDB structures (foldseek):
  7o6p-assembly1_C  TM=9.711E-01  e=2.826E-07  Salvia officinalis
  7o6p-assembly1_B  TM=9.708E-01  e=3.465E-07  Salvia officinalis
  7o6p-assembly1_A  TM=9.711E-01  e=3.465E-07  Salvia officinalis
  8r0c-assembly1_D  TM=9.693E-01  e=5.210E-07  synthetic construct
  4qec-assembly1_A  TM=9.472E-01  e=5.297E-05  Staphylococcus epidermidis

Solvent-accessible surface area (backbone atoms only — not comparable to full-atom values): 4670 Å² total; per-residue (Å²): 88,76,41,67,71,69,61,72,81,65,90,48,64,50,74,92,72,55,51,69,70,58,35,50,53,26,30,48,43,41,34,51,46,40,50,53,51,50,56,58,50,46,70,56,26,58,84,63,78,50,83,62,80,47,70,71,76,55,72,38,39,82,39,85,86,74,51,20,60,46,42,25,53,22,43,28,69,79,79,114

pLDDT: mean 89.48, std 8.59, range [50.56, 98.44]

Organism: Salvia splendens (NCBI:txid180675)